Protein AF-A0A0N4VYQ0-F1 (afdb_monomer_lite)

Organism: Haemonchus placei (NCBI:txid6290)

Secondary structure (DSSP, 8-state):
----------------------PPPP-----STTSSHHHHHHHHHHHHHHTT-------GGGGBPPGGGSPEEEPSSSSS--EEE--SSTTSB-HHHHHHHHHHHHHH--

InterPro domains:
  IPR027417 P-loop containing nucleoside triphosphate hydrolase [G3DSA:3.40.50.300] (13-110)
  IPR027417 P-loop containing nucleoside triphosphate hydrolase [SSF52540] (23-102)
  IPR049050 Novel STAND NTPase 3 [PF20720] (21-86)

Foldseek 3Di:
DDDDDDDDDDDDPPPVPPVVPPQDDDDDFDDDPPPCSVVVVVVVCVVCVVVVDDDDDDDQVVFFDDQVQFDWDWDPDDPDIDIDGPPVDPSRGPPVVSVVVVVVVRVPPD

Sequence (110 aa):
MSSVNGGVGETGDGLQSNDARSKSKVLAIAGCTNSGKTTLTKILCNKLMKGGATVHSIHQDEFFYTEDKVEKIYQEEGNEPAFFYDYDSITAVDRDGLINAIREVSTEAR

Structure (mmCIF, N/CA/C/O backbone):
data_AF-A0A0N4VYQ0-F1
#
_entry.id   AF-A0A0N4VYQ0-F1
#
loop_
_atom_site.group_PDB
_atom_site.id
_atom_site.type_symbol
_atom_site.label_atom_id
_atom_site.label_alt_id
_atom_site.label_comp_id
_atom_site.label_asym_id
_atom_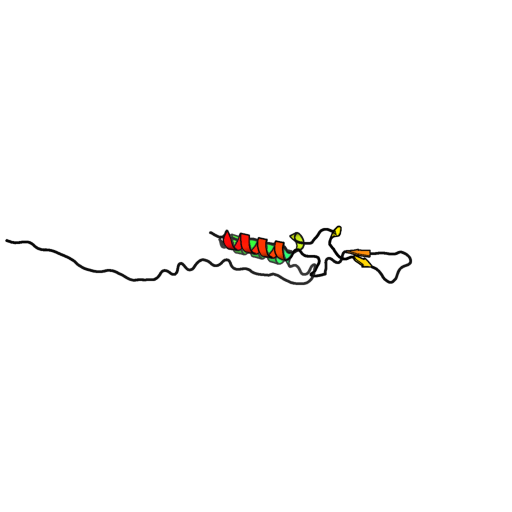site.label_entity_id
_atom_site.label_seq_id
_atom_site.pdbx_PDB_ins_code
_atom_site.Cartn_x
_atom_site.Cartn_y
_atom_site.Cartn_z
_atom_site.occupancy
_atom_site.B_iso_or_equiv
_atom_site.auth_seq_id
_atom_site.auth_comp_id
_atom_site.auth_as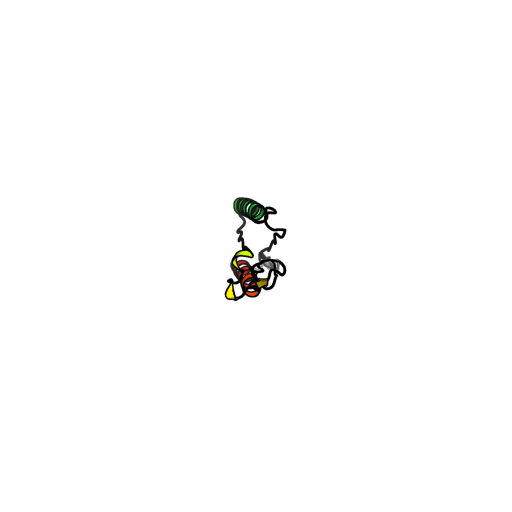ym_id
_atom_site.auth_atom_id
_atom_site.pdbx_PDB_model_num
ATOM 1 N N . MET A 1 1 ? -57.211 -33.229 52.252 1.00 40.22 1 MET A N 1
ATOM 2 C CA . MET A 1 1 ? -56.394 -34.376 51.797 1.00 40.22 1 MET A CA 1
ATOM 3 C C . MET A 1 1 ? -56.959 -34.746 50.430 1.00 40.22 1 MET A C 1
ATOM 5 O O . MET A 1 1 ? -58.114 -35.126 50.407 1.00 40.22 1 MET A O 1
ATOM 9 N N . SER A 1 2 ? -56.352 -34.477 49.276 1.00 46.44 2 SER A N 1
ATOM 10 C CA . SER A 1 2 ? -54.951 -34.621 48.867 1.00 46.44 2 SER A CA 1
ATOM 11 C C . SER A 1 2 ? -54.520 -33.556 47.833 1.00 46.44 2 SER A C 1
ATOM 13 O O . SER A 1 2 ? -55.284 -33.151 46.969 1.00 46.44 2 SER A O 1
ATOM 15 N N . SER A 1 3 ? -53.275 -33.127 48.029 1.00 42.22 3 SER A N 1
ATOM 16 C CA . SER A 1 3 ? -52.255 -32.433 47.227 1.00 42.22 3 SER A CA 1
ATOM 17 C C . SER A 1 3 ? -52.539 -31.680 45.913 1.00 42.22 3 SER A C 1
ATOM 19 O O . SER A 1 3 ? -53.109 -32.182 44.953 1.00 42.22 3 SER A O 1
ATOM 21 N N . VAL A 1 4 ? -51.933 -30.487 45.901 1.00 43.38 4 VAL A N 1
ATOM 22 C CA . VAL A 1 4 ? -51.605 -29.551 44.814 1.00 43.38 4 VAL A CA 1
ATOM 23 C C . VAL A 1 4 ? -50.514 -30.096 43.868 1.00 43.38 4 VAL A C 1
ATOM 25 O O . VAL A 1 4 ? -49.640 -30.833 44.316 1.00 43.38 4 VAL A O 1
ATOM 28 N N . ASN A 1 5 ? -50.549 -29.665 42.599 1.00 44.84 5 ASN A N 1
ATOM 29 C CA . ASN A 1 5 ? -49.430 -29.418 41.660 1.00 44.84 5 ASN A CA 1
ATOM 30 C C . ASN A 1 5 ? -50.054 -28.630 40.480 1.00 44.84 5 ASN A C 1
ATOM 32 O O . ASN A 1 5 ? -51.024 -29.106 39.907 1.00 44.84 5 ASN A O 1
ATOM 36 N N . GLY A 1 6 ? -49.690 -27.403 40.096 1.00 34.19 6 GLY A N 1
ATOM 37 C CA . GLY A 1 6 ? -48.393 -26.727 40.112 1.00 34.19 6 GLY A CA 1
ATOM 38 C C . GLY A 1 6 ? -47.873 -26.664 38.669 1.00 34.19 6 GLY A C 1
ATOM 39 O O . GLY A 1 6 ? -47.576 -27.712 38.108 1.00 34.19 6 GLY A O 1
ATOM 40 N N . GLY A 1 7 ? -47.787 -25.471 38.063 1.00 33.84 7 GLY A N 1
ATOM 41 C CA . GLY A 1 7 ? -47.138 -25.300 36.754 1.00 33.84 7 GLY A CA 1
ATOM 42 C C . GLY A 1 7 ? -47.590 -24.087 35.942 1.00 33.84 7 GLY A C 1
ATOM 43 O O . GLY A 1 7 ? -48.321 -24.233 34.970 1.00 33.84 7 GLY A O 1
ATOM 44 N N . VAL A 1 8 ? -47.130 -22.898 36.336 1.00 44.97 8 VAL A N 1
ATOM 45 C CA . VAL A 1 8 ? -47.047 -21.716 35.465 1.00 44.97 8 VAL A CA 1
ATOM 46 C C . VAL A 1 8 ? -46.084 -22.047 34.324 1.00 44.97 8 VAL A C 1
ATOM 48 O O . VAL A 1 8 ? -44.966 -22.483 34.580 1.00 44.97 8 VAL A O 1
ATOM 51 N N . GLY A 1 9 ? -46.525 -21.862 33.082 1.00 34.28 9 GLY A N 1
ATOM 52 C CA . GLY A 1 9 ? -45.701 -22.000 31.885 1.00 34.28 9 GLY A CA 1
ATOM 53 C C . GLY A 1 9 ? -45.574 -20.665 31.167 1.00 34.28 9 GLY A C 1
ATOM 54 O O . GLY A 1 9 ? -46.111 -20.503 30.078 1.00 34.28 9 GLY A O 1
ATOM 55 N N . GLU A 1 10 ? -44.893 -19.704 31.792 1.00 47.34 10 GLU A N 1
ATOM 56 C CA . GLU A 1 10 ? -44.144 -18.700 31.035 1.00 47.34 10 GLU A CA 1
ATOM 57 C C . GLU A 1 10 ? -42.985 -19.424 30.348 1.00 47.34 10 GLU A C 1
ATOM 59 O O . GLU A 1 10 ? -42.263 -20.169 31.008 1.00 47.34 10 GLU A O 1
ATOM 64 N N . THR A 1 11 ? -42.830 -19.260 29.036 1.00 36.69 11 THR A N 1
ATOM 65 C CA . THR A 1 11 ? -41.583 -19.428 28.259 1.00 36.69 11 THR A CA 1
ATOM 66 C C . THR A 1 11 ? -41.965 -19.349 26.781 1.00 36.69 11 THR A C 1
ATOM 68 O O . THR A 1 11 ? -42.813 -20.089 26.307 1.00 36.69 11 THR A O 1
ATOM 71 N N . GLY A 1 12 ? -41.413 -18.476 25.963 1.00 45.31 12 GLY A N 1
ATOM 72 C CA . GLY A 1 12 ? -40.418 -17.451 26.177 1.00 45.31 12 GLY A CA 1
ATOM 73 C C . GLY A 1 12 ? -40.312 -16.691 24.864 1.00 45.31 12 GLY A C 1
ATOM 74 O O . GLY A 1 12 ? -40.573 -17.250 23.794 1.00 45.31 12 GLY A O 1
ATOM 75 N N . ASP A 1 13 ? -39.950 -15.418 24.964 1.00 41.38 13 ASP A N 1
ATOM 76 C CA . ASP A 1 13 ? -39.444 -14.644 23.847 1.00 41.38 13 ASP A CA 1
ATOM 77 C C . ASP A 1 13 ? -38.328 -15.438 23.169 1.00 41.38 13 ASP A C 1
ATOM 79 O O . ASP A 1 13 ? -37.176 -15.453 23.601 1.00 41.38 13 ASP A O 1
ATOM 83 N N . GLY A 1 14 ? -38.669 -16.088 22.061 1.00 41.69 14 GLY A N 1
ATOM 84 C CA . GLY A 1 14 ? -37.714 -16.453 21.034 1.00 41.69 14 GLY A CA 1
ATOM 85 C C . GLY A 1 14 ? -37.290 -15.186 20.307 1.00 41.69 14 GLY A C 1
ATOM 86 O O . GLY A 1 14 ? -37.484 -15.082 19.096 1.00 41.69 14 GLY A O 1
ATOM 87 N N . LEU A 1 15 ? -36.731 -14.214 21.040 1.00 44.97 15 LEU A N 1
ATOM 88 C CA . LEU A 1 15 ? -35.821 -13.250 20.458 1.00 44.97 15 LEU A CA 1
ATOM 89 C C . LEU A 1 15 ? -34.685 -14.119 19.933 1.00 44.97 15 LEU A C 1
ATOM 91 O O . LEU A 1 15 ? -33.786 -14.511 20.673 1.00 44.97 15 LEU A O 1
ATOM 95 N N . GLN A 1 16 ? -34.782 -14.501 18.660 1.00 47.25 16 GLN A N 1
ATOM 96 C CA . GLN A 1 16 ? -33.618 -14.912 17.911 1.00 47.25 16 GLN A CA 1
ATOM 97 C C . GLN A 1 16 ? -32.700 -13.701 17.981 1.00 47.25 16 GLN A C 1
ATOM 99 O O . GLN A 1 16 ? -32.808 -12.766 17.184 1.00 47.25 16 GLN A O 1
ATOM 104 N N . SER A 1 17 ? -31.835 -13.689 18.992 1.00 47.28 17 SER A N 1
ATOM 105 C CA . SER A 1 17 ? -30.595 -12.959 18.956 1.00 47.28 17 SER A CA 1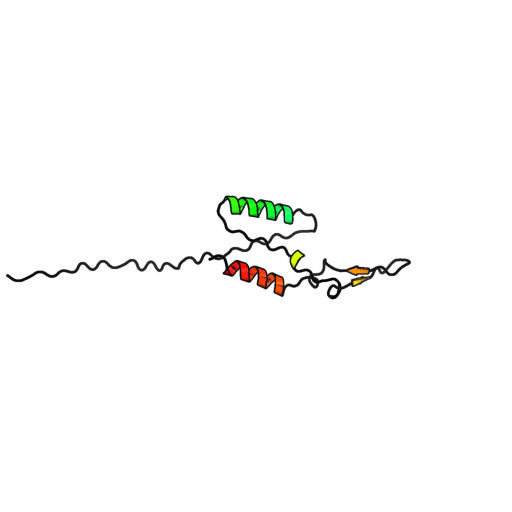
ATOM 106 C C . SER A 1 17 ? -29.848 -13.572 17.783 1.00 47.28 17 SER A C 1
ATOM 108 O O . SER A 1 17 ? -29.031 -14.480 17.921 1.00 47.28 17 SER A O 1
ATOM 110 N N . ASN A 1 18 ? -30.170 -13.087 16.585 1.00 49.47 18 ASN A N 1
ATOM 111 C CA . ASN A 1 18 ? -29.155 -12.880 15.586 1.00 49.47 18 ASN A CA 1
ATOM 112 C C . ASN A 1 18 ? -28.151 -11.997 16.304 1.00 49.47 18 ASN A C 1
ATOM 114 O O . ASN A 1 18 ? -28.311 -10.776 16.311 1.00 49.47 18 ASN A O 1
ATOM 118 N N . ASP A 1 19 ? -27.194 -12.631 16.991 1.00 51.06 19 ASP A N 1
ATOM 119 C CA . ASP A 1 19 ? -25.960 -11.998 17.400 1.00 51.06 19 ASP A CA 1
ATOM 120 C C . ASP A 1 19 ? -25.553 -11.200 16.181 1.00 51.06 19 ASP A C 1
ATOM 122 O O . ASP A 1 19 ? -25.264 -11.762 15.115 1.00 51.06 19 ASP A O 1
ATOM 126 N N . ALA A 1 20 ? -25.705 -9.882 16.288 1.00 53.19 20 ALA A N 1
ATOM 127 C CA . ALA A 1 20 ? -25.374 -8.957 15.238 1.00 53.19 20 ALA A CA 1
ATOM 128 C C . ALA A 1 20 ? -23.859 -9.012 15.177 1.00 53.19 20 ALA A C 1
ATOM 130 O O . ALA A 1 20 ? -23.182 -8.193 15.791 1.00 53.19 20 ALA A O 1
ATOM 131 N N . ARG A 1 21 ? -23.345 -10.060 14.520 1.00 58.28 21 ARG A N 1
ATOM 132 C CA . ARG A 1 21 ? -21.936 -10.341 14.309 1.00 58.28 21 ARG A CA 1
ATOM 133 C C . ARG A 1 21 ? -21.361 -9.011 13.897 1.00 58.28 21 ARG A C 1
ATOM 135 O O . ARG A 1 21 ? -21.744 -8.509 12.837 1.00 58.28 21 ARG A O 1
ATOM 142 N N . SER A 1 22 ? -20.572 -8.400 14.773 1.00 61.44 22 SER A N 1
ATOM 143 C CA . SER A 1 22 ? -20.025 -7.074 14.545 1.00 61.44 22 SER A CA 1
ATOM 144 C C . SER A 1 22 ? -19.133 -7.199 13.324 1.00 61.44 22 SER A C 1
ATOM 146 O O . SER A 1 22 ? -17.998 -7.656 13.398 1.00 61.44 22 SER A O 1
ATOM 148 N N . LYS A 1 23 ? -19.707 -6.924 12.151 1.00 73.00 23 LYS A N 1
ATOM 149 C CA . LYS A 1 23 ? -18.993 -7.009 10.889 1.00 73.00 23 LYS A CA 1
ATOM 150 C C . LYS A 1 23 ? -17.978 -5.882 10.919 1.00 73.00 23 LYS A C 1
ATOM 152 O O . LYS A 1 23 ? -18.362 -4.711 10.963 1.00 73.00 23 LYS A O 1
ATOM 157 N N . SER A 1 24 ? -16.705 -6.253 10.899 1.00 83.69 24 SER A N 1
ATOM 158 C CA . SER A 1 24 ? -15.593 -5.344 10.662 1.00 83.69 24 SER A CA 1
ATOM 159 C C . SER A 1 24 ? -15.913 -4.471 9.447 1.00 83.69 24 SER A C 1
ATOM 161 O O . SER A 1 24 ? -16.401 -4.963 8.425 1.00 83.69 24 SER A O 1
ATOM 163 N N . LYS A 1 25 ? -15.705 -3.160 9.576 1.00 91.44 25 LYS A N 1
ATOM 164 C CA . LYS A 1 25 ? -15.941 -2.201 8.493 1.00 91.44 25 LYS A CA 1
ATOM 165 C C . LYS A 1 25 ? -14.612 -1.829 7.863 1.00 91.44 25 LYS A C 1
ATOM 167 O O . LYS A 1 25 ? -13.683 -1.456 8.570 1.00 91.44 25 LYS A O 1
ATOM 172 N N . VAL A 1 26 ? -14.555 -1.886 6.538 1.00 93.00 26 VAL A N 1
ATOM 173 C CA . VAL A 1 26 ? -13.392 -1.449 5.763 1.00 93.00 26 VAL A CA 1
ATOM 174 C C . VAL A 1 26 ? -13.673 -0.058 5.208 1.00 93.00 26 VAL A C 1
ATOM 176 O O . VAL A 1 26 ? -14.716 0.169 4.593 1.00 93.00 26 VAL A O 1
ATOM 179 N N . LEU A 1 27 ? -12.745 0.871 5.429 1.00 95.19 27 LEU A N 1
ATOM 180 C CA . LEU A 1 27 ? -12.766 2.215 4.861 1.00 95.19 27 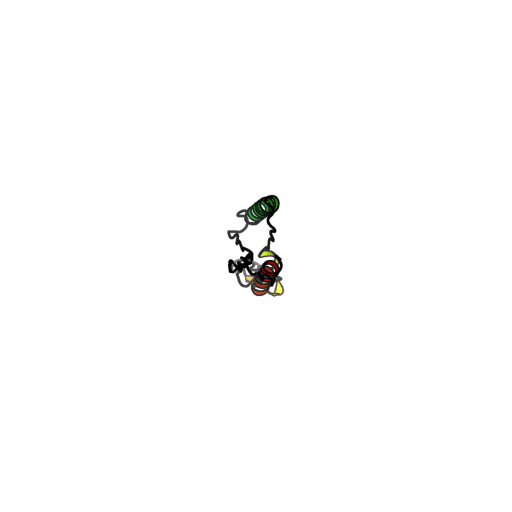LEU A CA 1
ATOM 181 C C . LEU A 1 27 ? -11.503 2.412 4.023 1.00 95.19 27 LEU A C 1
ATOM 183 O O . LEU A 1 27 ? -10.402 2.431 4.565 1.00 95.19 27 LEU A O 1
ATOM 187 N N . ALA A 1 28 ? -11.670 2.579 2.714 1.00 96.50 28 ALA A N 1
ATOM 188 C CA . ALA A 1 28 ? -10.572 2.876 1.803 1.00 96.50 28 ALA A CA 1
ATOM 189 C C . ALA A 1 28 ? -10.377 4.395 1.662 1.00 96.50 28 ALA A C 1
ATOM 191 O O . ALA A 1 28 ? -11.346 5.135 1.485 1.00 96.50 28 ALA A O 1
ATOM 192 N N . ILE A 1 29 ? -9.122 4.854 1.710 1.00 96.81 29 ILE A N 1
ATOM 193 C CA . ILE A 1 29 ? -8.732 6.253 1.478 1.00 96.81 29 ILE A CA 1
ATOM 19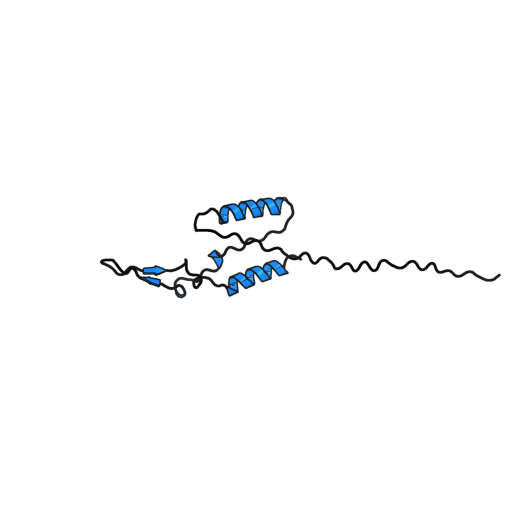4 C C . ILE A 1 29 ? -7.834 6.290 0.239 1.00 96.81 29 ILE A C 1
ATOM 196 O O . ILE A 1 29 ? -6.709 5.800 0.271 1.00 96.81 29 ILE A O 1
ATOM 200 N N . ALA A 1 30 ? -8.333 6.881 -0.846 1.00 95.94 30 ALA A N 1
ATOM 201 C CA . ALA A 1 30 ? -7.647 6.969 -2.136 1.00 95.94 30 ALA A CA 1
ATOM 202 C C . ALA A 1 30 ? -7.390 8.430 -2.550 1.00 95.94 30 ALA A C 1
ATOM 204 O O . ALA A 1 30 ? -7.990 9.358 -2.007 1.00 95.94 30 ALA A O 1
ATOM 205 N N . GLY A 1 31 ? -6.478 8.635 -3.503 1.00 95.25 31 GLY A N 1
ATOM 206 C CA . GLY A 1 31 ? -6.060 9.958 -3.984 1.00 95.25 31 GLY A CA 1
ATOM 207 C C . GLY A 1 31 ? -4.618 9.977 -4.501 1.00 95.25 31 GLY A C 1
ATOM 208 O O . GLY A 1 31 ? -3.876 9.010 -4.322 1.00 95.25 31 GLY A O 1
ATOM 209 N N . CYS A 1 32 ? -4.202 11.087 -5.112 1.00 93.69 32 CYS A N 1
ATOM 210 C CA . CYS A 1 32 ? -2.865 11.243 -5.694 1.00 93.69 32 CYS A CA 1
ATOM 211 C C . CYS A 1 32 ? -1.742 11.198 -4.642 1.00 93.69 32 CYS A C 1
ATOM 213 O O . CYS A 1 32 ? -1.960 11.403 -3.440 1.00 93.69 32 CYS A O 1
ATOM 215 N N . THR A 1 33 ? -0.514 10.936 -5.082 1.00 91.56 33 THR A N 1
ATOM 216 C CA . THR A 1 33 ? 0.688 11.045 -4.244 1.00 91.56 33 THR A CA 1
ATOM 217 C C . THR A 1 33 ? 0.787 12.452 -3.640 1.00 91.56 33 THR A C 1
ATOM 219 O O . THR A 1 33 ? 0.404 13.441 -4.261 1.00 91.56 33 THR A O 1
ATOM 222 N N . ASN A 1 34 ? 1.193 12.531 -2.371 1.00 92.75 34 ASN A N 1
ATOM 223 C CA . ASN A 1 34 ? 1.286 13.764 -1.574 1.00 92.75 34 ASN A CA 1
ATOM 224 C C . ASN A 1 34 ? -0.035 14.523 -1.314 1.00 92.75 34 ASN A C 1
ATOM 226 O O . ASN A 1 34 ? -0.007 15.595 -0.715 1.00 92.75 34 ASN A O 1
ATOM 230 N N . SER A 1 35 ? -1.207 13.959 -1.636 1.00 96.56 35 SER A N 1
ATOM 231 C CA . SER A 1 35 ? -2.508 14.600 -1.359 1.00 96.56 35 SER A CA 1
ATOM 232 C C . SER A 1 35 ? -2.929 14.587 0.123 1.00 96.56 35 SER A C 1
ATOM 234 O O . SER A 1 35 ? -4.026 15.026 0.460 1.00 96.56 35 SER A O 1
ATOM 236 N N . GLY A 1 36 ? -2.096 14.039 1.016 1.00 96.81 36 GLY A N 1
ATOM 237 C CA . GLY A 1 36 ? -2.367 13.970 2.455 1.00 96.81 36 GLY A CA 1
ATOM 238 C C . GLY A 1 36 ? -3.109 12.717 2.936 1.00 96.81 36 GLY A C 1
ATOM 239 O O . GLY A 1 36 ? -3.569 12.707 4.077 1.00 96.81 36 GLY A O 1
ATOM 240 N N . LYS A 1 37 ? -3.202 11.651 2.122 1.00 97.44 37 LYS A N 1
ATOM 241 C CA . LYS A 1 37 ? -3.864 10.379 2.493 1.00 97.44 37 LYS A CA 1
ATOM 242 C C . LYS A 1 37 ? -3.358 9.820 3.824 1.00 97.44 37 LYS A C 1
ATOM 244 O O . LYS A 1 37 ? -4.137 9.649 4.753 1.00 97.44 37 LYS A O 1
ATOM 249 N N . THR A 1 38 ? -2.046 9.625 3.947 1.00 96.44 38 THR A N 1
ATOM 250 C CA . THR A 1 38 ? -1.403 9.070 5.148 1.00 96.44 38 THR A CA 1
ATOM 251 C C . THR A 1 38 ? -1.665 9.935 6.386 1.00 96.44 38 THR A C 1
ATOM 253 O O . THR A 1 38 ? -1.939 9.418 7.471 1.00 96.44 38 THR A O 1
ATOM 256 N N . THR A 1 39 ? -1.666 11.262 6.224 1.00 97.75 39 THR A N 1
ATOM 257 C CA . THR A 1 39 ? -2.000 12.210 7.297 1.00 97.75 39 THR A CA 1
ATOM 258 C C . THR A 1 39 ? -3.453 12.063 7.741 1.00 97.75 39 THR A C 1
ATOM 260 O O . THR A 1 39 ? -3.719 11.968 8.942 1.00 97.75 39 THR A O 1
ATOM 263 N N . LEU A 1 40 ? -4.394 12.007 6.793 1.00 97.88 40 LEU A N 1
ATOM 264 C CA . LEU A 1 40 ? -5.813 11.809 7.082 1.00 97.88 40 LEU A CA 1
ATOM 265 C C . LEU A 1 40 ? -6.052 10.477 7.803 1.00 97.88 40 LEU A C 1
ATOM 267 O O . LEU A 1 40 ? -6.721 10.471 8.838 1.00 97.88 40 LEU A O 1
ATOM 271 N N . THR A 1 41 ? -5.459 9.384 7.312 1.00 97.50 41 THR A N 1
ATOM 272 C CA . THR A 1 41 ? -5.539 8.053 7.932 1.00 97.50 41 THR A CA 1
ATOM 273 C C . THR A 1 41 ? -5.085 8.106 9.387 1.00 97.50 41 THR A C 1
ATOM 275 O O . THR A 1 41 ? -5.840 7.725 10.279 1.00 97.50 41 THR A O 1
ATOM 278 N N . LYS A 1 42 ? -3.905 8.676 9.664 1.00 97.38 42 LYS A N 1
ATOM 279 C CA . LYS A 1 42 ? -3.367 8.783 11.030 1.00 97.38 42 LYS A CA 1
ATOM 280 C C . LYS A 1 42 ? -4.296 9.561 11.964 1.00 97.38 42 LYS A C 1
ATOM 282 O O . LYS A 1 42 ? -4.526 9.146 13.101 1.00 97.38 42 LYS A O 1
ATOM 287 N N . ILE A 1 43 ? -4.844 10.687 11.502 1.00 98.06 43 ILE A N 1
ATOM 288 C CA . ILE A 1 43 ? -5.784 11.494 12.294 1.00 98.06 43 ILE A CA 1
ATOM 289 C C . ILE A 1 43 ? -7.070 10.706 12.569 1.00 98.06 43 ILE A C 1
ATOM 291 O O . ILE A 1 43 ? -7.559 10.716 13.703 1.00 98.06 43 ILE A O 1
ATOM 295 N N . LEU A 1 44 ? -7.611 10.025 11.559 1.00 97.50 44 LEU A N 1
ATOM 296 C CA . LEU A 1 44 ? -8.847 9.259 11.675 1.00 97.50 44 LEU A CA 1
ATOM 297 C C . LEU A 1 44 ? -8.686 8.063 12.619 1.00 97.50 44 LEU A C 1
ATOM 299 O O . LEU A 1 44 ? -9.494 7.921 13.536 1.00 97.50 44 LEU A O 1
ATOM 303 N N . CYS A 1 45 ? -7.619 7.272 12.465 1.00 96.62 45 CYS A N 1
ATOM 304 C CA . CYS A 1 45 ? -7.292 6.166 13.367 1.00 96.62 45 CYS A CA 1
ATOM 305 C C . CYS A 1 45 ? -7.203 6.660 14.814 1.00 96.62 45 CYS A C 1
ATOM 307 O O . CYS A 1 45 ? -7.865 6.115 15.692 1.00 96.62 45 CYS A O 1
ATOM 309 N N . ASN A 1 46 ? -6.471 7.752 15.059 1.00 97.44 46 ASN A N 1
ATOM 310 C CA . ASN A 1 46 ? -6.349 8.329 16.398 1.00 97.44 46 ASN A CA 1
ATOM 311 C C . ASN A 1 46 ? -7.700 8.756 16.987 1.00 97.44 46 ASN A C 1
ATOM 313 O O . ASN A 1 46 ? -7.942 8.548 18.175 1.00 97.44 46 ASN A O 1
ATOM 317 N N . LYS A 1 47 ? -8.580 9.371 16.188 1.00 97.75 47 LYS A N 1
ATOM 318 C CA . LYS A 1 47 ? -9.911 9.791 16.653 1.00 97.75 47 LYS A CA 1
ATOM 319 C C . LYS A 1 47 ? -10.812 8.598 16.971 1.00 97.75 47 LYS A C 1
ATOM 321 O O . LYS A 1 47 ? -11.474 8.613 18.003 1.00 97.75 47 LYS A O 1
ATOM 326 N N . LEU A 1 48 ? -10.819 7.582 16.113 1.00 96.31 48 LEU A N 1
ATOM 327 C CA . LEU A 1 48 ? -11.622 6.372 16.295 1.00 96.31 48 LEU A CA 1
ATOM 328 C C . LEU A 1 48 ? -11.153 5.560 17.509 1.00 96.31 48 LEU A C 1
ATOM 330 O O . LEU A 1 48 ? -11.978 5.190 18.342 1.00 96.31 48 LEU A O 1
ATOM 334 N N . MET A 1 49 ? -9.840 5.376 17.670 1.00 95.81 49 MET A N 1
ATOM 335 C CA . MET A 1 49 ? -9.272 4.700 18.842 1.00 95.81 49 MET A CA 1
ATOM 336 C C . MET A 1 49 ? -9.580 5.445 20.145 1.00 95.81 49 MET A C 1
ATOM 338 O O . MET A 1 49 ? -9.961 4.825 21.133 1.00 95.81 49 MET A O 1
ATOM 342 N N . LYS A 1 50 ? -9.519 6.787 20.152 1.00 96.81 50 LYS A N 1
ATOM 343 C CA . LYS A 1 50 ? -9.967 7.597 21.305 1.00 96.81 50 LYS A CA 1
ATOM 344 C C . LYS A 1 50 ? -11.456 7.429 21.619 1.00 96.81 50 LYS A C 1
ATOM 346 O O . LYS A 1 50 ? -11.848 7.600 22.767 1.00 96.81 50 LYS A O 1
ATOM 351 N N . GLY A 1 51 ? -12.270 7.110 20.616 1.00 95.38 51 GLY A N 1
ATOM 352 C CA . GLY A 1 51 ? -13.685 6.775 20.770 1.00 95.38 51 GLY A CA 1
ATOM 353 C C . GLY A 1 51 ? -13.947 5.333 21.219 1.00 95.38 51 GLY A C 1
ATOM 354 O O . GLY A 1 51 ? -15.107 4.942 21.286 1.00 95.38 51 GLY A O 1
ATOM 355 N N . GLY A 1 52 ? -12.904 4.545 21.504 1.00 94.56 52 GLY A N 1
ATOM 356 C CA . GLY A 1 52 ? -13.017 3.155 21.951 1.00 94.56 52 GLY A CA 1
ATOM 357 C C . GLY A 1 52 ? -13.117 2.120 20.827 1.00 94.56 52 GLY A C 1
ATOM 358 O O . GLY A 1 52 ? -13.390 0.958 21.111 1.00 94.56 52 GLY A O 1
ATOM 359 N N . ALA A 1 53 ? -12.908 2.504 19.563 1.00 92.19 53 ALA A N 1
ATOM 360 C CA . ALA A 1 53 ? -12.891 1.551 18.456 1.00 92.19 53 ALA A CA 1
ATOM 361 C C . ALA A 1 53 ? -11.513 0.890 18.293 1.00 92.19 53 ALA A C 1
ATOM 363 O O . ALA A 1 53 ? -10.483 1.564 18.325 1.00 92.19 53 ALA A O 1
ATOM 364 N N . THR A 1 54 ? -11.498 -0.410 18.006 1.00 92.56 54 THR A N 1
ATOM 365 C CA . THR A 1 54 ? -10.313 -1.093 17.471 1.00 92.56 54 THR A CA 1
ATOM 366 C C . THR A 1 54 ? -10.147 -0.713 16.004 1.00 92.56 54 THR A C 1
ATOM 368 O O . THR A 1 54 ? -11.086 -0.835 15.215 1.00 92.56 54 THR A O 1
ATOM 371 N N . VAL A 1 55 ? -8.966 -0.221 15.629 1.00 94.38 55 VAL A N 1
ATOM 372 C CA . VAL A 1 55 ? -8.682 0.238 14.265 1.00 94.38 55 VAL A CA 1
ATOM 373 C C . VAL A 1 55 ? -7.356 -0.330 13.801 1.00 94.38 55 VAL A C 1
ATOM 375 O O . VAL A 1 55 ? -6.352 -0.214 14.497 1.00 94.38 55 VAL A O 1
ATOM 378 N N . HIS A 1 56 ? -7.353 -0.861 12.585 1.00 94.56 56 HIS A N 1
ATOM 379 C CA . HIS A 1 56 ? -6.155 -1.307 11.890 1.00 94.56 56 HIS A CA 1
ATOM 380 C C . HIS A 1 56 ? -5.968 -0.458 10.635 1.00 94.56 56 HIS A C 1
ATOM 382 O O . HIS A 1 56 ? -6.934 -0.146 9.937 1.00 94.56 56 HIS A O 1
ATOM 388 N N . SER A 1 57 ? -4.726 -0.068 10.368 1.00 95.31 57 SER A N 1
ATOM 389 C CA . SER A 1 57 ? -4.338 0.649 9.156 1.00 95.31 57 SER A CA 1
ATOM 390 C C . SER A 1 57 ? -3.481 -0.282 8.314 1.00 95.31 57 SER A C 1
ATOM 392 O O . SER A 1 57 ? -2.488 -0.791 8.816 1.00 95.31 57 SER A O 1
ATOM 394 N N . ILE A 1 58 ? -3.858 -0.472 7.053 1.00 96.12 58 ILE A N 1
ATOM 395 C CA . ILE A 1 58 ? -3.097 -1.236 6.060 1.00 96.12 58 ILE A CA 1
ATOM 396 C C . ILE A 1 58 ? -2.743 -0.260 4.937 1.00 96.12 58 ILE A C 1
ATOM 398 O O . ILE A 1 58 ? -3.643 0.388 4.391 1.00 96.12 58 ILE A O 1
ATOM 402 N N . HIS A 1 59 ? -1.454 -0.107 4.625 1.00 95.50 59 HIS A N 1
ATOM 403 C CA . HIS A 1 59 ? -0.984 0.805 3.581 1.00 95.50 59 HIS A CA 1
ATOM 404 C C . HIS A 1 59 ? -0.651 0.025 2.305 1.00 95.50 59 HIS A C 1
ATOM 406 O O . HIS A 1 59 ? 0.099 -0.941 2.364 1.00 95.50 59 HIS A O 1
ATOM 412 N N . GLN A 1 60 ? -1.174 0.447 1.146 1.00 94.31 60 GLN A N 1
ATOM 413 C CA . GLN A 1 60 ? -0.882 -0.216 -0.138 1.00 94.31 60 GLN A CA 1
ATOM 414 C C . GLN A 1 60 ? 0.626 -0.256 -0.427 1.00 94.31 60 GLN A C 1
ATOM 416 O O . GLN A 1 60 ? 1.104 -1.242 -0.976 1.00 94.31 60 GLN A O 1
ATOM 421 N N . ASP A 1 61 ? 1.368 0.779 -0.016 1.00 93.00 61 ASP A N 1
ATOM 422 C CA . ASP A 1 61 ? 2.819 0.861 -0.229 1.00 93.00 61 ASP A CA 1
ATOM 423 C C . ASP A 1 61 ? 3.612 -0.298 0.399 1.00 93.00 61 ASP A C 1
ATOM 425 O O . ASP A 1 61 ? 4.711 -0.596 -0.057 1.00 93.00 61 ASP A O 1
ATOM 429 N N . GLU A 1 62 ? 3.062 -0.984 1.407 1.00 95.12 62 GLU A N 1
ATOM 430 C CA . GLU A 1 62 ? 3.684 -2.172 2.016 1.00 95.12 62 GLU A CA 1
ATOM 431 C C . GLU A 1 62 ? 3.628 -3.409 1.099 1.00 95.12 62 GLU A C 1
ATOM 433 O O . GLU A 1 62 ? 4.297 -4.405 1.366 1.00 95.12 62 GLU A O 1
ATOM 438 N N . PHE A 1 63 ? 2.852 -3.340 0.014 1.00 96.69 63 PHE A N 1
ATOM 439 C CA . PHE A 1 63 ? 2.607 -4.433 -0.929 1.00 96.69 63 PHE A CA 1
ATOM 440 C C . PHE A 1 63 ? 3.178 -4.151 -2.322 1.00 96.69 63 PHE A C 1
ATOM 442 O O . PHE A 1 63 ? 2.849 -4.866 -3.266 1.00 96.69 63 PHE A O 1
ATOM 449 N N . PHE A 1 64 ? 4.015 -3.124 -2.493 1.00 96.19 64 PHE A N 1
ATOM 450 C CA . PHE A 1 64 ? 4.764 -2.981 -3.740 1.00 96.19 64 PHE A CA 1
ATOM 451 C C . PHE A 1 64 ? 5.770 -4.124 -3.893 1.00 96.19 64 PHE A C 1
ATOM 453 O O . PHE A 1 64 ? 6.448 -4.518 -2.940 1.00 96.19 64 PHE A O 1
ATOM 460 N N . TYR A 1 65 ? 5.877 -4.653 -5.108 1.00 95.12 65 TYR A N 1
ATOM 461 C CA . TYR A 1 65 ? 6.925 -5.599 -5.445 1.00 95.12 65 TYR A CA 1
ATOM 462 C C . TYR A 1 65 ? 8.302 -4.932 -5.406 1.00 95.12 65 TYR A C 1
ATOM 464 O O . TYR A 1 65 ? 8.451 -3.725 -5.576 1.00 95.12 65 TYR A O 1
ATOM 472 N N . THR A 1 66 ? 9.326 -5.751 -5.204 1.00 93.12 66 THR A N 1
ATOM 473 C CA . THR A 1 66 ? 10.722 -5.342 -5.324 1.00 93.12 66 THR A CA 1
ATOM 474 C C . THR A 1 66 ? 11.085 -5.036 -6.779 1.00 93.12 66 THR A C 1
ATOM 476 O O . THR A 1 66 ? 10.454 -5.537 -7.710 1.00 93.12 66 THR A O 1
ATOM 479 N N . GLU A 1 67 ? 12.130 -4.229 -6.975 1.00 91.00 67 GLU A N 1
ATOM 480 C CA . GLU A 1 67 ? 12.583 -3.730 -8.284 1.00 91.00 67 GLU A CA 1
ATOM 481 C C . GLU A 1 67 ? 12.746 -4.809 -9.372 1.00 91.00 67 GLU A C 1
ATOM 483 O O . GLU A 1 67 ? 12.550 -4.532 -10.552 1.00 91.00 67 GLU A O 1
ATOM 488 N N . ASP A 1 68 ? 13.082 -6.047 -9.003 1.00 89.56 68 ASP A N 1
ATOM 489 C CA . ASP A 1 68 ? 13.242 -7.179 -9.925 1.00 89.56 68 ASP A CA 1
ATOM 490 C C . ASP A 1 68 ? 11.930 -7.637 -10.583 1.00 89.56 68 ASP A C 1
ATOM 492 O O . ASP A 1 68 ? 11.962 -8.290 -11.627 1.00 89.56 68 ASP A O 1
ATOM 496 N N . LYS A 1 69 ? 10.785 -7.296 -9.988 1.00 88.56 69 LYS A N 1
ATOM 497 C CA . LYS A 1 69 ? 9.440 -7.686 -10.441 1.00 88.56 69 LYS A CA 1
ATOM 498 C C . LYS A 1 69 ? 8.612 -6.512 -10.961 1.00 88.56 69 LYS A C 1
ATOM 500 O O . LYS A 1 69 ? 7.478 -6.720 -11.385 1.00 88.56 69 LYS A O 1
ATOM 505 N N . VAL A 1 70 ? 9.159 -5.299 -10.919 1.00 92.50 70 VAL A N 1
ATOM 506 C CA . VAL A 1 70 ? 8.497 -4.081 -11.392 1.00 92.50 70 VAL A CA 1
ATOM 507 C C . VAL A 1 70 ? 8.969 -3.767 -12.808 1.00 92.50 70 VAL A C 1
ATOM 509 O O . VAL A 1 70 ? 10.156 -3.866 -13.127 1.00 92.50 70 VAL A O 1
ATOM 512 N N . GLU A 1 71 ? 8.030 -3.401 -13.677 1.00 90.69 71 GLU A N 1
ATOM 513 C CA . GLU A 1 71 ? 8.336 -3.038 -15.057 1.00 90.69 71 GLU A CA 1
ATOM 514 C C . GLU A 1 71 ? 9.206 -1.777 -15.117 1.00 90.69 71 GLU A C 1
ATOM 516 O O . GLU A 1 71 ? 9.107 -0.872 -14.286 1.00 90.69 71 GLU A O 1
ATOM 521 N N . LYS A 1 72 ? 10.090 -1.728 -16.115 1.00 92.50 72 LYS A N 1
ATOM 522 C CA . LYS A 1 72 ? 10.952 -0.576 -16.371 1.00 92.50 72 LYS A CA 1
ATOM 523 C C . LYS A 1 72 ? 10.361 0.252 -17.495 1.00 92.50 72 LYS A C 1
ATOM 525 O O . LYS A 1 72 ? 10.118 -0.275 -18.580 1.00 92.50 72 LYS A O 1
ATOM 530 N N . ILE A 1 73 ? 10.220 1.548 -17.263 1.00 89.06 73 ILE A N 1
ATOM 531 C CA . ILE A 1 73 ? 9.929 2.511 -18.317 1.00 89.06 73 ILE A CA 1
ATOM 532 C C . ILE A 1 73 ? 11.251 3.122 -18.761 1.00 89.06 73 ILE A C 1
ATOM 534 O O . ILE A 1 73 ? 12.025 3.643 -17.954 1.00 89.06 73 ILE A O 1
ATOM 538 N N . TYR A 1 74 ? 11.515 3.018 -20.057 1.00 87.69 74 TYR A N 1
ATOM 539 C CA . TYR A 1 74 ? 12.719 3.538 -20.683 1.00 87.69 74 TYR A CA 1
ATOM 540 C C . TYR A 1 74 ? 12.456 4.942 -21.212 1.00 87.69 74 TYR A C 1
ATOM 542 O O . TYR A 1 74 ? 11.408 5.212 -21.798 1.00 87.69 74 TYR A O 1
ATOM 550 N N . GLN A 1 75 ? 13.412 5.838 -20.999 1.00 84.06 75 GLN A N 1
ATOM 551 C CA . GLN A 1 75 ? 13.348 7.183 -21.544 1.00 84.06 75 GLN A CA 1
ATOM 552 C C . GLN A 1 75 ? 13.663 7.123 -23.045 1.00 84.06 75 GLN A C 1
ATOM 554 O O . GLN A 1 75 ? 14.733 6.659 -23.435 1.00 84.06 75 GLN A O 1
ATOM 559 N N . GLU A 1 76 ? 12.725 7.564 -23.885 1.00 75.94 76 GLU A N 1
ATOM 560 C CA . GLU A 1 76 ? 12.896 7.543 -25.346 1.00 75.94 76 GLU A CA 1
ATOM 561 C C . GLU A 1 76 ? 13.846 8.647 -25.845 1.00 75.94 76 GLU A C 1
ATOM 563 O O . GLU A 1 76 ? 14.466 8.501 -26.897 1.00 75.94 76 GLU A O 1
ATOM 568 N N . GLU A 1 77 ? 14.007 9.731 -25.077 1.00 72.12 77 GLU A N 1
ATOM 569 C CA . GLU A 1 77 ? 14.819 10.893 -25.445 1.00 72.12 77 GLU A CA 1
ATOM 570 C C . GLU A 1 77 ? 15.918 11.175 -24.411 1.00 72.12 77 GLU A C 1
ATOM 572 O O . GLU A 1 77 ? 15.649 11.526 -23.261 1.00 72.12 77 GLU A O 1
ATOM 577 N N . GLY A 1 78 ? 17.176 11.052 -24.844 1.00 65.81 78 GLY A N 1
ATOM 578 C CA . GLY A 1 78 ? 18.367 11.348 -24.050 1.00 65.81 78 GLY A CA 1
ATOM 579 C C . GLY A 1 78 ? 19.646 10.865 -24.740 1.00 65.81 78 GLY A C 1
ATOM 580 O O . GLY A 1 78 ? 19.616 9.936 -25.540 1.00 65.81 78 GLY A O 1
ATOM 581 N N . ASN A 1 79 ? 20.787 11.495 -24.434 1.00 66.75 79 ASN A N 1
ATOM 582 C CA . ASN A 1 79 ? 22.101 11.028 -24.909 1.00 66.75 79 ASN A CA 1
ATOM 583 C C . ASN A 1 79 ? 22.552 9.729 -24.213 1.00 66.75 79 ASN A C 1
ATOM 585 O O . ASN A 1 79 ? 23.484 9.085 -24.687 1.00 66.75 79 ASN A O 1
ATOM 589 N N . GLU A 1 80 ? 21.899 9.343 -23.111 1.00 72.62 80 GLU A N 1
ATOM 590 C CA . GLU A 1 80 ? 22.158 8.096 -22.395 1.00 72.62 80 GLU A CA 1
ATOM 591 C C . GLU A 1 80 ? 20.852 7.349 -22.088 1.00 72.62 80 GLU A C 1
ATOM 593 O O . GLU A 1 80 ? 19.843 7.989 -21.780 1.00 72.62 80 GLU A O 1
ATOM 598 N N . PRO A 1 81 ? 20.855 6.005 -22.153 1.00 72.12 81 PRO A N 1
ATOM 599 C CA . PRO A 1 81 ? 19.690 5.203 -21.812 1.00 72.12 81 PRO A CA 1
ATOM 600 C C . PRO A 1 81 ? 19.402 5.304 -20.309 1.00 72.12 81 PRO A C 1
ATOM 602 O O . PRO A 1 81 ? 20.093 4.700 -19.488 1.00 72.12 81 PRO A O 1
ATOM 605 N N . ALA A 1 82 ? 18.353 6.042 -19.953 1.00 85.25 82 ALA A N 1
ATOM 606 C CA . ALA A 1 82 ? 17.813 6.090 -18.601 1.00 85.25 82 ALA A CA 1
ATOM 607 C C . ALA A 1 82 ? 16.547 5.229 -18.501 1.00 85.25 82 ALA A C 1
ATOM 609 O O . ALA A 1 82 ? 15.757 5.140 -19.443 1.00 85.25 82 ALA A O 1
ATOM 610 N N . PHE A 1 83 ? 16.343 4.601 -17.345 1.00 88.44 83 PHE A N 1
ATOM 611 C CA . PHE A 1 83 ? 15.103 3.902 -17.025 1.00 88.44 83 PHE A CA 1
ATOM 612 C C . PHE A 1 83 ? 14.660 4.225 -15.602 1.00 88.44 83 PHE A C 1
ATOM 614 O O . PHE A 1 83 ? 15.474 4.573 -14.745 1.00 88.44 83 PHE A O 1
ATOM 621 N N . PHE A 1 84 ? 13.367 4.067 -15.354 1.00 90.56 84 PHE A N 1
ATOM 622 C CA . PHE A 1 84 ? 12.775 4.122 -14.025 1.00 90.56 84 PHE A CA 1
ATOM 623 C C . PHE A 1 84 ? 11.848 2.927 -13.817 1.00 90.56 84 PHE A C 1
ATOM 625 O O . PHE A 1 84 ? 11.350 2.343 -14.778 1.00 90.56 84 PHE A O 1
ATOM 632 N N . TYR A 1 85 ? 11.651 2.539 -12.562 1.00 92.06 85 TYR A N 1
ATOM 633 C CA . TYR A 1 85 ? 10.703 1.491 -12.198 1.00 92.06 85 TYR A CA 1
ATOM 634 C C . TYR A 1 85 ? 9.295 2.079 -12.106 1.00 92.06 85 TYR A C 1
ATOM 636 O O . TYR A 1 85 ? 9.093 3.101 -11.445 1.00 92.06 85 TYR A O 1
ATOM 644 N N . ASP A 1 86 ? 8.336 1.436 -12.763 1.00 92.94 86 ASP A N 1
ATOM 645 C CA . ASP A 1 86 ? 6.946 1.881 -12.808 1.00 92.94 86 ASP A CA 1
ATOM 646 C C . ASP A 1 86 ? 6.157 1.426 -11.575 1.00 92.94 86 ASP A C 1
ATOM 648 O O . ASP A 1 86 ? 5.424 0.438 -11.604 1.00 92.94 86 ASP A O 1
ATOM 652 N N . TYR A 1 87 ? 6.306 2.162 -10.476 1.00 91.75 87 TYR A N 1
ATOM 653 C CA . TYR A 1 87 ? 5.500 1.957 -9.269 1.00 91.75 87 TYR A CA 1
ATOM 654 C C . TYR A 1 87 ? 4.094 2.576 -9.353 1.00 91.75 87 TYR A C 1
ATOM 656 O O . TYR A 1 87 ? 3.271 2.328 -8.472 1.00 91.75 87 TYR A O 1
ATOM 664 N N . ASP A 1 88 ? 3.793 3.357 -10.394 1.00 89.31 88 ASP A N 1
ATOM 665 C CA . ASP A 1 88 ? 2.454 3.920 -10.597 1.00 89.31 88 ASP A CA 1
ATOM 666 C C . ASP A 1 88 ? 1.508 2.894 -11.247 1.00 89.31 88 ASP A C 1
ATOM 668 O O . ASP A 1 88 ? 0.279 3.000 -11.132 1.00 89.31 88 ASP A O 1
ATOM 672 N N . SER A 1 89 ? 2.061 1.859 -11.886 1.00 90.56 89 SER A N 1
ATOM 673 C CA . SER A 1 89 ? 1.280 0.762 -12.444 1.00 90.56 89 SER A CA 1
ATOM 674 C C . SER A 1 89 ? 0.625 -0.119 -11.377 1.00 90.56 89 SER A C 1
ATOM 676 O O . SER A 1 89 ? 1.207 -0.541 -10.378 1.00 90.56 89 SER A O 1
ATOM 678 N N . ILE A 1 90 ? -0.605 -0.535 -11.674 1.00 89.56 90 ILE A N 1
ATOM 679 C CA . ILE A 1 90 ? -1.361 -1.510 -10.883 1.00 89.56 90 ILE A CA 1
ATOM 680 C C . ILE A 1 90 ? -0.751 -2.927 -10.917 1.00 89.56 90 ILE A C 1
ATOM 682 O O . ILE A 1 90 ? -1.225 -3.816 -10.200 1.00 89.56 90 ILE A O 1
ATOM 686 N N . THR A 1 91 ? 0.223 -3.183 -11.795 1.00 93.44 91 THR A N 1
ATOM 687 C CA . THR A 1 91 ? 0.980 -4.446 -11.846 1.00 93.44 91 THR A CA 1
ATOM 688 C C . THR A 1 91 ? 2.142 -4.467 -10.856 1.00 93.44 91 THR A C 1
ATOM 690 O O . THR A 1 91 ? 2.605 -5.548 -10.509 1.00 93.44 91 THR A O 1
ATOM 693 N N . ALA A 1 92 ? 2.558 -3.310 -10.330 1.00 94.94 92 ALA A N 1
ATOM 694 C CA . ALA A 1 92 ? 3.639 -3.210 -9.353 1.00 94.94 92 ALA A CA 1
ATOM 695 C C . ALA A 1 92 ? 3.229 -3.622 -7.927 1.00 94.94 92 ALA A C 1
ATOM 697 O O . ALA A 1 92 ? 4.071 -3.637 -7.034 1.00 94.94 92 ALA A O 1
ATOM 698 N N . VAL A 1 93 ? 1.953 -3.947 -7.691 1.00 96.25 93 VAL A N 1
ATOM 699 C CA . VAL A 1 93 ? 1.392 -4.226 -6.360 1.00 96.25 93 VAL A CA 1
ATOM 700 C C . VAL A 1 93 ? 0.983 -5.691 -6.231 1.00 96.25 93 VAL A C 1
ATOM 702 O O . VAL A 1 93 ? 0.220 -6.201 -7.056 1.00 96.25 93 VAL A O 1
ATOM 705 N N . ASP A 1 94 ? 1.387 -6.329 -5.132 1.00 96.62 94 ASP A N 1
ATOM 706 C CA . ASP A 1 94 ? 0.881 -7.625 -4.686 1.00 96.62 94 ASP A CA 1
ATOM 707 C C . ASP A 1 94 ? -0.567 -7.515 -4.193 1.00 96.62 94 ASP A C 1
ATOM 709 O O . ASP A 1 94 ? -0.865 -7.301 -3.012 1.00 96.62 94 ASP A O 1
ATOM 713 N N . ARG A 1 95 ? -1.501 -7.648 -5.135 1.00 95.69 95 ARG A N 1
ATOM 714 C CA . ARG A 1 95 ? -2.938 -7.546 -4.852 1.00 95.69 95 ARG A CA 1
ATOM 715 C C . ARG A 1 95 ? -3.434 -8.662 -3.947 1.00 95.69 95 ARG A C 1
ATOM 717 O O . ARG A 1 95 ? -4.296 -8.409 -3.107 1.00 95.69 95 ARG A O 1
ATOM 724 N N . ASP A 1 96 ? -2.922 -9.874 -4.127 1.00 96.19 96 ASP A N 1
ATOM 725 C CA . ASP A 1 96 ? -3.357 -11.023 -3.341 1.00 96.19 96 ASP A CA 1
ATOM 726 C C . ASP A 1 96 ? -2.861 -10.892 -1.900 1.00 96.19 96 ASP A C 1
ATOM 728 O O . ASP A 1 96 ? -3.650 -11.081 -0.969 1.00 96.19 96 ASP A O 1
ATOM 732 N N . GLY A 1 97 ? -1.607 -10.463 -1.708 1.00 96.50 97 GLY A N 1
ATOM 733 C CA . GLY A 1 97 ? -1.066 -10.107 -0.395 1.00 96.50 97 GLY A CA 1
ATOM 734 C C . GLY A 1 97 ? -1.910 -9.043 0.311 1.00 96.50 97 GLY A C 1
ATOM 735 O O . GLY A 1 97 ? -2.338 -9.248 1.451 1.00 96.50 97 GLY A O 1
ATOM 736 N N . LEU A 1 98 ? -2.249 -7.954 -0.388 1.00 96.69 98 LEU A N 1
ATOM 737 C CA . LEU A 1 98 ? -3.079 -6.878 0.164 1.00 96.69 98 LEU A CA 1
ATOM 738 C C . LEU A 1 98 ? -4.488 -7.364 0.551 1.00 96.69 98 LEU A C 1
ATOM 740 O O . LEU A 1 98 ? -4.986 -7.053 1.636 1.00 96.69 98 LEU A O 1
ATOM 744 N N . ILE A 1 99 ? -5.146 -8.141 -0.316 1.00 95.25 99 ILE A N 1
ATOM 745 C CA . ILE A 1 99 ? -6.483 -8.693 -0.044 1.00 95.25 99 ILE A CA 1
ATOM 746 C C . ILE A 1 99 ? -6.448 -9.633 1.166 1.00 95.25 99 ILE A C 1
ATOM 748 O O . ILE A 1 99 ? -7.368 -9.601 1.990 1.00 95.25 99 ILE A O 1
ATOM 752 N N . ASN A 1 100 ? -5.412 -10.462 1.284 1.00 95.69 100 ASN A N 1
ATOM 753 C CA . ASN A 1 100 ? -5.268 -11.389 2.401 1.00 95.69 100 ASN A CA 1
ATOM 754 C C . ASN A 1 100 ? -5.038 -10.647 3.723 1.00 95.69 100 ASN A C 1
ATOM 756 O O . ASN A 1 100 ? -5.762 -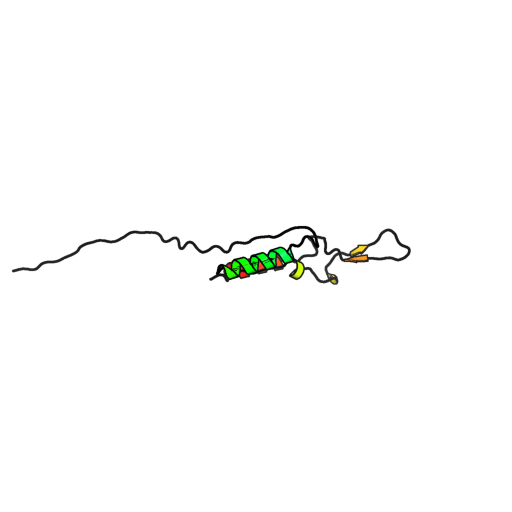10.924 4.678 1.00 95.69 100 ASN A O 1
ATOM 760 N N . ALA A 1 101 ? -4.180 -9.624 3.748 1.00 95.31 101 ALA A N 1
ATOM 761 C CA . ALA A 1 101 ? -3.977 -8.787 4.933 1.00 95.31 101 ALA A CA 1
ATOM 762 C C . ALA A 1 101 ? -5.285 -8.125 5.416 1.00 95.31 101 ALA A C 1
ATOM 764 O O . ALA A 1 101 ? -5.591 -8.107 6.610 1.00 95.31 101 ALA A O 1
ATOM 765 N N . ILE A 1 102 ? -6.120 -7.634 4.489 1.00 94.00 102 ILE A N 1
ATOM 766 C CA . ILE A 1 102 ? -7.442 -7.075 4.831 1.00 94.00 102 ILE A CA 1
ATOM 767 C C . ILE A 1 102 ? -8.359 -8.151 5.433 1.00 94.00 102 ILE A C 1
ATOM 769 O O . ILE A 1 102 ? -9.101 -7.876 6.384 1.00 94.00 102 ILE A O 1
ATOM 773 N N . ARG A 1 103 ? -8.345 -9.370 4.881 1.00 92.50 103 ARG A N 1
ATOM 774 C CA . ARG A 1 103 ? -9.181 -10.485 5.352 1.00 92.50 103 ARG A CA 1
ATOM 775 C C . ARG A 1 103 ? -8.781 -10.952 6.746 1.00 92.50 103 ARG A C 1
ATOM 777 O O . ARG A 1 103 ? -9.675 -11.104 7.574 1.00 92.50 103 ARG A O 1
ATOM 784 N N . GLU A 1 104 ? -7.489 -11.133 6.999 1.00 92.00 104 GLU A N 1
ATOM 785 C CA . GLU A 1 104 ? -6.945 -11.575 8.291 1.00 92.00 104 GLU A CA 1
ATOM 786 C C . GLU A 1 104 ? -7.426 -10.659 9.420 1.00 92.00 104 GLU A C 1
ATOM 788 O O . GLU A 1 104 ? -8.162 -11.090 10.313 1.00 92.00 104 GLU A O 1
ATOM 793 N N . VAL A 1 105 ? -7.183 -9.356 9.278 1.00 89.88 105 VAL A N 1
ATOM 794 C CA . VAL A 1 105 ? -7.619 -8.336 10.242 1.00 89.88 105 VAL A CA 1
ATOM 795 C C . VAL A 1 105 ? -9.143 -8.294 10.396 1.00 89.88 105 VAL A C 1
ATOM 797 O O . VAL A 1 105 ? -9.674 -8.111 11.492 1.00 89.88 105 VAL A O 1
ATOM 800 N N . SER A 1 106 ? -9.883 -8.492 9.303 1.00 83.31 106 SER A N 1
ATOM 801 C CA . SER A 1 106 ? -11.348 -8.502 9.349 1.00 83.31 106 SER A CA 1
ATOM 802 C C . SER A 1 106 ? -11.910 -9.706 10.111 1.00 83.31 106 SER A C 1
ATOM 804 O O . SER A 1 106 ? -13.038 -9.625 10.605 1.00 83.31 106 SER A O 1
ATOM 806 N N . THR A 1 107 ? -11.154 -10.804 10.206 1.00 78.50 107 THR A N 1
ATOM 807 C CA . THR A 1 107 ? -11.538 -12.022 10.935 1.00 78.50 107 THR A CA 1
ATOM 808 C C . THR A 1 107 ? -11.072 -12.056 12.391 1.00 78.50 107 THR A C 1
ATOM 810 O O . THR A 1 107 ? -11.730 -12.713 13.202 1.00 78.50 107 THR A O 1
ATOM 813 N N . GLU A 1 108 ? -10.001 -11.333 12.726 1.00 58.22 108 GLU A N 1
ATOM 814 C CA . GLU A 1 108 ? -9.397 -11.275 14.067 1.00 58.22 108 GLU A CA 1
ATOM 815 C C . GLU A 1 108 ? -10.088 -10.312 15.041 1.00 58.22 108 GLU A C 1
ATOM 817 O O . GLU A 1 108 ? -9.837 -10.393 16.238 1.00 58.22 108 GLU A O 1
ATOM 822 N N . ALA A 1 109 ? -10.983 -9.435 14.572 1.00 53.47 109 ALA A N 1
ATOM 823 C CA . ALA A 1 109 ? -11.758 -8.524 15.423 1.00 53.47 109 ALA A CA 1
ATOM 824 C C . ALA A 1 109 ? -12.851 -9.263 16.234 1.00 53.47 109 ALA A C 1
ATOM 826 O O . ALA A 1 109 ? -14.052 -9.051 16.026 1.00 53.47 109 ALA A O 1
ATOM 827 N N . ARG A 1 110 ? -12.422 -10.169 17.116 1.00 43.72 110 ARG A N 1
ATOM 828 C CA . ARG A 1 110 ? -13.220 -10.941 18.074 1.00 43.72 110 ARG A CA 1
ATOM 829 C C . ARG A 1 110 ? -12.830 -10.597 19.502 1.00 43.72 110 ARG A C 1
ATOM 831 O O . ARG A 1 110 ? -11.615 -10.516 19.771 1.00 43.72 110 ARG A O 1
#

Radius of gyration: 27.61 Å; chains: 1; bounding box: 79×49×77 Å

pLDDT: mean 81.24, std 20.53, range [33.84, 98.06]